Protein AF-A0A024XAC4-F1 (afdb_monomer_lite)

Organism: Plasmodium falciparum (isolate Camp / Malaysia) (NCBI:txid5835)

Structure (mmCIF, N/CA/C/O backbone):
data_AF-A0A024XAC4-F1
#
_entry.id   AF-A0A024XAC4-F1
#
loop_
_atom_site.group_PDB
_atom_site.id
_atom_site.type_symbol
_atom_site.label_atom_id
_atom_site.label_alt_id
_atom_site.label_comp_id
_atom_site.label_asym_id
_atom_site.label_entity_id
_atom_site.label_seq_id
_atom_site.pdbx_PDB_ins_code
_atom_site.Cartn_x
_atom_site.Cartn_y
_atom_site.Cartn_z
_atom_site.occupancy
_atom_site.B_iso_or_equiv
_atom_site.auth_seq_id
_atom_site.auth_comp_id
_atom_site.auth_asym_id
_atom_site.auth_atom_id
_atom_site.pdbx_PDB_model_num
ATOM 1 N N . MET A 1 1 ? 12.414 -2.567 -42.367 1.00 37.50 1 MET A N 1
ATOM 2 C CA . MET A 1 1 ? 12.807 -2.345 -40.958 1.00 37.50 1 MET A CA 1
ATOM 3 C C . MET A 1 1 ? 12.271 -0.979 -40.545 1.00 37.50 1 MET A C 1
ATOM 5 O O . MET A 1 1 ? 12.914 0.030 -40.788 1.00 37.50 1 MET A O 1
ATOM 9 N N . SER A 1 2 ? 11.024 -0.909 -40.082 1.00 32.59 2 SER A N 1
ATOM 10 C CA . SER A 1 2 ? 10.381 0.369 -39.753 1.00 32.59 2 SER A CA 1
ATOM 11 C C . SER A 1 2 ? 10.701 0.752 -38.310 1.00 32.59 2 SER A C 1
ATOM 13 O O . SER A 1 2 ? 10.192 0.133 -37.376 1.00 32.59 2 SER A O 1
ATOM 15 N N . TYR A 1 3 ? 11.558 1.760 -38.144 1.00 43.81 3 TYR A N 1
ATOM 16 C CA . TYR A 1 3 ? 11.768 2.446 -36.873 1.00 43.81 3 TYR A CA 1
ATOM 17 C C . TYR A 1 3 ? 10.478 3.174 -36.478 1.00 43.81 3 TYR A C 1
ATOM 19 O O . TYR A 1 3 ? 9.947 3.962 -37.258 1.00 43.81 3 TYR A O 1
ATOM 27 N N . VAL A 1 4 ? 9.969 2.915 -35.273 1.00 42.69 4 VAL A N 1
ATOM 28 C CA . VAL A 1 4 ? 8.889 3.722 -34.695 1.00 42.69 4 VAL A CA 1
ATOM 29 C C . VAL A 1 4 ? 9.541 4.938 -34.048 1.00 42.69 4 VAL A C 1
ATOM 31 O O . VAL A 1 4 ? 10.156 4.831 -32.987 1.00 42.69 4 VAL A O 1
ATOM 34 N N . ASP A 1 5 ? 9.450 6.079 -34.725 1.00 44.72 5 ASP A N 1
ATOM 35 C CA . ASP A 1 5 ? 9.911 7.365 -34.216 1.00 44.72 5 ASP A CA 1
ATOM 36 C C . ASP A 1 5 ? 9.058 7.785 -33.001 1.00 44.72 5 ASP A C 1
ATOM 38 O O . ASP A 1 5 ? 7.835 7.917 -33.079 1.00 44.72 5 ASP A O 1
ATOM 42 N N . LEU A 1 6 ? 9.705 7.942 -31.844 1.00 52.56 6 LEU A N 1
ATOM 43 C CA . LEU A 1 6 ? 9.075 8.329 -30.577 1.00 52.56 6 LEU A CA 1
ATOM 44 C C . LEU A 1 6 ? 9.111 9.849 -30.336 1.00 52.56 6 LEU A C 1
ATOM 46 O O . LEU A 1 6 ? 8.718 10.298 -29.255 1.00 52.56 6 LEU A O 1
ATOM 50 N N . SER A 1 7 ? 9.523 10.651 -31.325 1.00 43.97 7 SER A N 1
ATOM 51 C CA . SER A 1 7 ? 9.635 12.116 -31.227 1.00 43.97 7 SER A CA 1
ATOM 52 C C . SER A 1 7 ? 8.312 12.858 -30.935 1.00 43.97 7 SER A C 1
ATOM 54 O O . SER A 1 7 ? 8.334 14.039 -30.589 1.00 43.97 7 SER A O 1
ATOM 56 N N . GLY A 1 8 ? 7.157 12.177 -30.981 1.00 40.62 8 GLY A N 1
ATOM 57 C CA . GLY A 1 8 ? 5.827 12.776 -30.792 1.00 40.62 8 GLY A CA 1
ATOM 58 C C . GLY A 1 8 ? 5.038 12.393 -29.528 1.00 40.62 8 GLY A C 1
ATOM 59 O O . GLY A 1 8 ? 3.949 12.937 -29.323 1.00 40.62 8 GLY A O 1
ATOM 60 N N . TYR A 1 9 ? 5.510 11.486 -28.660 1.00 40.97 9 TYR A N 1
ATOM 61 C CA . TYR A 1 9 ? 4.694 11.038 -27.515 1.00 40.97 9 TYR A CA 1
ATOM 62 C C . TYR A 1 9 ? 4.698 12.042 -26.352 1.00 40.97 9 TYR A C 1
ATOM 64 O O . TYR A 1 9 ? 5.447 11.951 -25.378 1.00 40.97 9 TYR A O 1
ATOM 72 N N . LYS A 1 10 ? 3.782 13.009 -26.434 1.00 36.97 10 LYS A N 1
ATOM 73 C CA . LYS A 1 10 ? 3.433 13.936 -25.355 1.00 36.97 10 LYS A CA 1
ATOM 74 C C . LYS A 1 10 ? 2.717 13.159 -24.242 1.00 36.97 10 LYS A C 1
ATOM 76 O O . LYS A 1 10 ? 1.510 12.949 -24.304 1.00 36.97 10 LYS A O 1
ATOM 81 N N . ILE A 1 11 ? 3.460 12.716 -23.225 1.00 45.16 11 ILE A N 1
ATOM 82 C CA . ILE A 1 11 ? 2.906 12.044 -22.037 1.00 45.16 11 ILE A CA 1
ATOM 83 C C . ILE A 1 11 ? 1.874 12.990 -21.390 1.00 45.16 11 ILE A C 1
ATOM 85 O O . ILE A 1 11 ? 2.258 14.073 -20.929 1.00 45.16 11 ILE A O 1
ATOM 89 N N . PRO A 1 12 ? 0.572 12.642 -21.353 1.00 36.84 12 PRO A N 1
ATOM 90 C CA . PRO A 1 12 ? -0.437 13.531 -20.801 1.00 36.84 12 PRO A CA 1
ATOM 91 C C . PRO A 1 12 ? -0.195 13.703 -19.300 1.00 36.84 12 PRO A C 1
ATOM 93 O O . PRO A 1 12 ? -0.243 12.748 -18.525 1.00 36.84 12 PRO A O 1
ATOM 96 N N . LYS A 1 13 ? 0.069 14.946 -18.879 1.00 39.25 13 LYS A N 1
ATOM 97 C CA . LYS A 1 13 ? 0.090 15.333 -17.465 1.00 39.25 13 LYS A CA 1
ATOM 98 C C . LYS A 1 13 ? -1.347 15.319 -16.955 1.00 39.25 13 LYS A C 1
ATOM 100 O O . LYS A 1 13 ? -2.056 16.319 -17.058 1.00 39.25 13 LYS A O 1
ATOM 105 N N . TYR A 1 14 ? -1.793 14.185 -16.429 1.00 39.84 14 TYR A N 1
ATOM 106 C CA . TYR A 1 14 ? -3.073 14.122 -15.743 1.00 39.84 14 TYR A CA 1
ATOM 107 C C . TYR A 1 14 ? -2.957 14.866 -14.403 1.00 39.84 14 TYR A C 1
ATOM 109 O O . TYR A 1 14 ? -2.114 14.579 -13.558 1.00 39.84 14 TYR A O 1
ATOM 117 N N . LYS A 1 15 ? -3.778 15.907 -14.256 1.00 41.50 15 LYS A N 1
ATOM 118 C CA . LYS A 1 15 ? -3.979 16.665 -13.018 1.00 41.50 15 LYS A CA 1
ATOM 119 C C . LYS A 1 15 ? -4.763 15.778 -12.052 1.00 41.50 15 LYS A C 1
ATOM 121 O O . LYS A 1 15 ? -5.963 15.623 -12.256 1.00 41.50 15 LYS A O 1
ATOM 126 N N . THR A 1 16 ? -4.156 15.271 -10.980 1.00 37.75 16 THR A N 1
ATOM 127 C CA . THR A 1 16 ? -4.927 14.697 -9.865 1.00 37.75 16 THR A CA 1
ATOM 128 C C . THR A 1 16 ? -4.252 14.872 -8.500 1.00 37.75 16 THR A C 1
ATOM 130 O O . THR A 1 16 ? -3.035 14.926 -8.365 1.00 37.75 16 THR A O 1
ATOM 133 N N . ASN A 1 17 ? -5.098 15.052 -7.482 1.00 36.31 17 ASN A N 1
ATOM 134 C CA . ASN A 1 17 ? -4.796 15.527 -6.129 1.00 36.31 17 ASN A CA 1
ATOM 135 C C . ASN A 1 17 ? -3.563 14.890 -5.453 1.00 36.31 17 ASN A C 1
ATOM 137 O O . ASN A 1 17 ? -3.417 13.671 -5.413 1.00 36.31 17 ASN A O 1
ATOM 141 N N . SER A 1 18 ? -2.762 15.749 -4.811 1.00 37.91 18 SER A N 1
ATOM 142 C CA . SER A 1 18 ? -1.394 15.602 -4.275 1.00 37.91 18 SER A CA 1
ATOM 143 C C . SER A 1 18 ? -1.075 14.468 -3.276 1.00 37.91 18 SER A C 1
ATOM 145 O O . SER A 1 18 ? -0.038 14.511 -2.612 1.00 37.91 18 SER A O 1
ATOM 147 N N . PHE A 1 19 ? -1.883 13.412 -3.164 1.00 46.72 19 PHE A N 1
ATOM 148 C CA . PHE A 1 19 ? -1.481 12.171 -2.490 1.00 46.72 19 PHE A CA 1
ATOM 149 C C . PHE A 1 19 ? -0.809 11.225 -3.491 1.00 46.72 19 PHE A C 1
ATOM 151 O O . PHE A 1 19 ? -1.408 10.250 -3.932 1.00 46.72 19 PHE A O 1
ATOM 158 N N . LYS A 1 20 ? 0.442 11.571 -3.821 1.00 55.38 20 LYS A N 1
ATOM 159 C CA . LYS A 1 20 ? 1.489 10.786 -4.501 1.00 55.38 20 LYS A CA 1
ATOM 160 C C . LYS A 1 20 ? 0.986 9.515 -5.202 1.00 55.38 20 LYS A C 1
ATOM 162 O O . LYS A 1 20 ? 0.905 8.444 -4.598 1.00 55.38 20 LYS A O 1
ATOM 167 N N . GLU A 1 21 ? 0.678 9.658 -6.483 1.00 65.12 21 GLU A N 1
ATOM 168 C CA . GLU A 1 21 ? 0.406 8.555 -7.399 1.00 65.12 21 GLU A CA 1
ATOM 169 C C . GLU A 1 21 ? 1.583 7.575 -7.395 1.00 65.12 21 GLU A C 1
ATOM 171 O O . GLU A 1 21 ? 2.753 7.966 -7.446 1.00 65.12 21 GLU A O 1
ATOM 176 N N . ILE A 1 22 ? 1.270 6.289 -7.264 1.00 73.00 22 ILE A N 1
ATOM 177 C CA . ILE A 1 22 ? 2.260 5.220 -7.338 1.00 73.00 22 ILE A CA 1
ATOM 178 C C . ILE A 1 22 ? 2.194 4.683 -8.759 1.00 73.00 22 ILE A C 1
ATOM 180 O O . ILE A 1 22 ? 1.201 4.070 -9.139 1.00 73.00 22 ILE A O 1
ATOM 184 N N . GLY A 1 23 ? 3.240 4.958 -9.534 1.00 82.75 23 GLY A N 1
ATOM 185 C CA . GLY A 1 23 ? 3.410 4.444 -10.887 1.00 82.75 23 GLY A CA 1
ATOM 186 C C . GLY A 1 23 ? 4.382 3.271 -10.920 1.00 82.75 23 GLY A C 1
ATOM 187 O O . GLY A 1 23 ? 5.344 3.224 -10.146 1.00 82.75 23 GLY A O 1
ATOM 188 N N . LEU A 1 24 ? 4.132 2.343 -11.838 1.00 86.69 24 LEU A N 1
ATOM 189 C CA . LEU A 1 24 ? 5.111 1.349 -12.259 1.00 86.69 24 LEU A CA 1
ATOM 190 C C . LEU A 1 24 ? 5.909 1.896 -13.446 1.00 86.69 24 LEU A C 1
ATOM 192 O O . LEU A 1 24 ? 5.417 2.729 -14.205 1.00 86.69 24 LEU A O 1
ATOM 196 N N . ARG A 1 25 ? 7.151 1.436 -13.590 1.00 88.88 25 ARG A N 1
ATOM 197 C CA . ARG A 1 25 ? 7.998 1.713 -14.752 1.00 88.88 25 ARG A CA 1
ATOM 198 C C . ARG A 1 25 ? 8.983 0.576 -14.965 1.00 88.88 25 ARG A C 1
ATOM 200 O O . ARG A 1 25 ? 9.289 -0.162 -14.028 1.00 88.88 25 ARG A O 1
ATOM 207 N N . TRP A 1 26 ? 9.541 0.522 -16.162 1.00 89.19 26 TRP A N 1
ATOM 208 C CA . TRP A 1 26 ? 10.692 -0.317 -16.451 1.00 89.19 26 TRP A CA 1
ATOM 209 C C . TRP A 1 26 ? 11.920 0.131 -15.645 1.00 89.19 26 TRP A C 1
ATOM 211 O O . TRP A 1 26 ? 12.104 1.323 -15.350 1.00 89.19 26 TRP A O 1
ATOM 221 N N . ARG A 1 27 ? 12.723 -0.853 -15.233 1.00 90.19 27 ARG A N 1
ATOM 222 C CA . ARG A 1 27 ? 14.013 -0.635 -14.567 1.00 90.19 27 ARG A CA 1
ATOM 223 C C . ARG A 1 27 ? 15.060 -0.274 -15.617 1.00 90.19 27 ARG A C 1
ATOM 225 O O . ARG A 1 27 ? 14.967 -0.743 -16.747 1.00 90.19 27 ARG A O 1
ATOM 232 N N . THR A 1 28 ? 16.026 0.558 -15.244 1.00 95.00 28 THR A N 1
ATOM 233 C CA . THR A 1 28 ? 17.207 0.805 -16.085 1.00 95.00 28 THR A CA 1
ATOM 234 C C . THR A 1 28 ? 18.248 -0.291 -15.873 1.00 95.00 28 THR A C 1
ATOM 236 O O . THR A 1 28 ? 18.216 -0.982 -14.854 1.00 95.00 28 THR A O 1
ATOM 239 N N . GLU A 1 29 ? 19.192 -0.420 -16.802 1.00 95.50 29 GLU A N 1
ATOM 240 C CA . GLU A 1 29 ? 20.324 -1.348 -16.692 1.00 95.50 29 GLU A CA 1
ATOM 241 C C . GLU A 1 29 ? 21.069 -1.182 -15.360 1.00 95.50 29 GLU A C 1
ATOM 243 O O . GLU A 1 29 ? 21.191 -2.134 -14.593 1.00 95.50 29 GLU A O 1
ATOM 248 N N . GLU A 1 30 ? 21.438 0.051 -15.000 1.00 95.50 30 GLU A N 1
ATOM 249 C CA . GLU A 1 30 ? 22.087 0.325 -13.715 1.00 95.50 30 GLU A CA 1
ATOM 250 C C . GLU A 1 30 ? 21.280 -0.157 -12.502 1.00 95.50 30 GLU A C 1
ATOM 252 O O . GLU A 1 30 ? 21.849 -0.579 -11.499 1.00 95.50 30 GLU A O 1
ATOM 257 N N . GLU A 1 31 ? 19.949 -0.046 -12.539 1.00 93.94 31 GLU A N 1
ATOM 258 C CA . GLU A 1 31 ? 19.100 -0.493 -11.434 1.00 93.94 31 GLU A CA 1
ATOM 259 C C . GLU A 1 31 ? 19.073 -2.011 -11.325 1.00 93.94 31 GLU A C 1
ATOM 261 O O . GLU A 1 31 ? 19.002 -2.535 -10.211 1.00 93.94 31 GLU A O 1
ATOM 266 N N . ILE A 1 32 ? 19.129 -2.698 -12.465 1.00 94.50 32 ILE A N 1
ATOM 267 C CA . ILE A 1 32 ? 19.216 -4.154 -12.533 1.00 94.50 32 ILE A CA 1
ATOM 268 C C . ILE A 1 32 ? 20.564 -4.604 -11.967 1.00 94.50 32 ILE A C 1
ATOM 270 O O . ILE A 1 32 ? 20.564 -5.417 -11.046 1.00 94.50 32 ILE A O 1
ATOM 274 N N . ILE A 1 33 ? 21.671 -3.999 -12.412 1.00 94.06 33 ILE A N 1
ATOM 275 C CA . ILE A 1 33 ? 23.028 -4.290 -11.915 1.00 94.06 33 ILE A CA 1
ATOM 276 C C . ILE A 1 33 ? 23.128 -4.025 -10.406 1.00 94.06 33 ILE A C 1
ATOM 278 O O . ILE A 1 33 ? 23.654 -4.839 -9.654 1.00 94.06 33 ILE A O 1
ATOM 282 N N . LYS A 1 34 ? 22.539 -2.925 -9.919 1.00 94.69 34 LYS A N 1
ATOM 283 C CA . LYS A 1 34 ? 22.459 -2.609 -8.478 1.00 94.6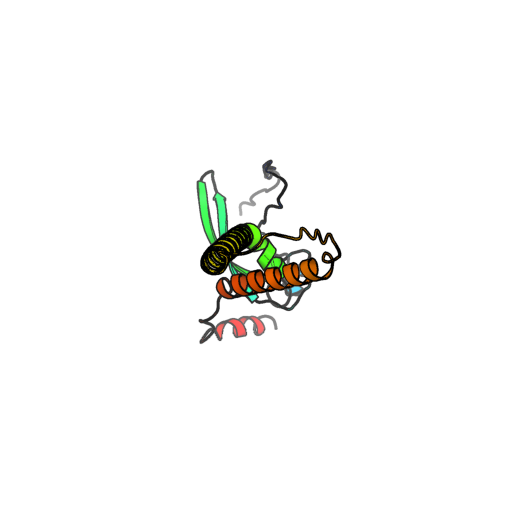9 34 LYS A CA 1
ATOM 284 C C . LYS A 1 34 ? 21.527 -3.553 -7.699 1.00 94.69 34 LYS A C 1
ATOM 286 O O . LYS A 1 34 ? 21.403 -3.417 -6.486 1.00 94.69 34 LYS A O 1
ATOM 291 N N . GLY A 1 35 ? 20.804 -4.456 -8.361 1.00 93.94 35 GLY A N 1
ATOM 292 C CA . GLY A 1 35 ? 19.919 -5.426 -7.718 1.00 93.94 35 GLY A CA 1
ATOM 293 C C . GLY A 1 35 ? 18.582 -4.856 -7.220 1.00 93.94 35 GLY A C 1
ATOM 294 O O . GLY A 1 35 ? 17.964 -5.426 -6.313 1.00 93.94 35 GLY A O 1
ATOM 295 N N . LYS A 1 36 ? 18.089 -3.742 -7.783 1.00 94.81 36 LYS A N 1
ATOM 296 C CA . LYS A 1 36 ? 16.778 -3.159 -7.430 1.00 94.81 36 LYS A CA 1
ATOM 297 C C . LYS A 1 36 ? 15.637 -4.110 -7.776 1.00 94.81 36 LYS A C 1
ATOM 299 O O . LYS A 1 36 ? 15.484 -4.548 -8.914 1.00 94.81 36 LYS A O 1
ATOM 304 N N . GLY A 1 37 ? 14.786 -4.373 -6.793 1.00 90.75 37 GLY A N 1
ATOM 305 C CA . GLY A 1 37 ? 13.681 -5.325 -6.858 1.00 90.75 37 GLY A CA 1
ATOM 306 C C . GLY A 1 37 ? 14.084 -6.783 -6.654 1.00 90.75 37 GLY A C 1
ATOM 307 O O . GLY A 1 37 ? 13.198 -7.629 -6.574 1.00 90.75 37 GLY A O 1
ATOM 308 N N . HIS A 1 38 ? 15.382 -7.070 -6.512 1.00 91.06 38 HIS A N 1
ATOM 309 C CA . HIS A 1 38 ? 15.886 -8.391 -6.154 1.00 91.06 38 HIS A CA 1
ATOM 310 C C . HIS A 1 38 ? 16.499 -8.372 -4.748 1.00 91.06 38 HIS A C 1
ATOM 312 O O . HIS A 1 38 ? 15.856 -8.854 -3.823 1.00 91.06 38 HIS A O 1
ATOM 318 N N . VAL A 1 39 ? 17.667 -7.759 -4.554 1.00 94.25 39 VAL A N 1
ATOM 319 C CA . VAL A 1 39 ? 18.324 -7.623 -3.235 1.00 94.25 39 VAL A CA 1
ATOM 320 C C . VAL A 1 39 ? 18.080 -6.261 -2.583 1.00 94.25 39 VAL A C 1
ATOM 322 O O . VAL A 1 39 ? 18.099 -6.143 -1.362 1.00 94.25 39 VAL A O 1
ATOM 325 N N . ILE A 1 40 ? 17.775 -5.231 -3.379 1.00 96.44 40 ILE A N 1
ATOM 326 C CA . ILE A 1 40 ? 17.448 -3.881 -2.903 1.00 96.44 40 ILE A CA 1
ATOM 327 C C . ILE A 1 40 ? 15.970 -3.580 -3.162 1.00 96.44 40 ILE A C 1
ATOM 329 O O . ILE A 1 40 ? 15.397 -4.016 -4.157 1.00 96.44 40 ILE A O 1
ATOM 333 N N . CYS A 1 41 ? 15.328 -2.808 -2.285 1.00 95.88 41 CYS A N 1
ATOM 334 C CA . CYS A 1 41 ? 13.929 -2.401 -2.422 1.00 95.88 41 CYS A CA 1
ATOM 335 C C . CYS A 1 41 ? 13.602 -1.848 -3.820 1.00 95.88 41 CYS A C 1
ATOM 337 O O . CYS A 1 41 ? 14.309 -0.986 -4.341 1.00 95.88 41 CYS A O 1
ATOM 339 N N . SER A 1 42 ? 12.469 -2.277 -4.392 1.00 93.69 42 SER A N 1
ATOM 340 C CA . SER A 1 42 ? 12.011 -1.859 -5.733 1.00 93.69 42 SER A CA 1
ATOM 341 C C . SER A 1 42 ? 11.749 -0.351 -5.880 1.00 93.69 42 SER A C 1
ATOM 343 O O . SER A 1 42 ? 11.567 0.154 -6.984 1.00 93.69 42 SER A O 1
ATOM 345 N N . SER A 1 43 ? 11.675 0.401 -4.779 1.00 93.25 43 SER A N 1
ATOM 346 C CA . SER A 1 43 ? 11.432 1.844 -4.832 1.00 93.25 43 SER A CA 1
ATOM 347 C C . SER A 1 43 ? 12.681 2.604 -5.290 1.00 93.25 43 SER A C 1
ATOM 349 O O . SER A 1 43 ? 13.751 2.484 -4.691 1.00 93.25 43 SER A O 1
ATOM 351 N N . LYS A 1 44 ? 12.520 3.476 -6.301 1.00 90.19 44 LYS A N 1
ATOM 352 C CA . LYS A 1 44 ? 13.606 4.271 -6.917 1.00 90.19 44 LYS A CA 1
ATOM 353 C C . LYS A 1 44 ? 14.514 4.954 -5.885 1.00 90.19 44 LYS A C 1
ATOM 355 O O . LYS A 1 44 ? 15.728 4.936 -6.022 1.00 90.19 44 LYS A O 1
ATOM 360 N N . LYS A 1 45 ? 13.926 5.530 -4.830 1.00 90.75 45 LYS A N 1
ATOM 361 C CA . LYS A 1 45 ? 14.636 6.303 -3.791 1.00 90.75 45 LYS A CA 1
ATOM 362 C C . LYS A 1 45 ? 14.863 5.523 -2.484 1.00 90.75 45 LYS A C 1
ATOM 364 O O . LYS A 1 45 ? 14.975 6.139 -1.431 1.00 90.75 45 LYS A O 1
ATOM 369 N N . CYS A 1 46 ? 14.832 4.189 -2.506 1.00 93.44 46 CYS A N 1
ATOM 370 C CA . CYS A 1 46 ? 14.992 3.362 -1.305 1.00 93.44 46 CYS A CA 1
ATOM 371 C C . CYS A 1 46 ? 16.085 2.312 -1.490 1.00 93.44 46 CYS A C 1
ATOM 373 O O . CYS A 1 46 ? 16.007 1.523 -2.424 1.00 93.44 46 CYS A O 1
ATOM 375 N N . ASN A 1 47 ? 17.050 2.266 -0.573 1.00 95.62 47 ASN A N 1
ATOM 376 C CA . ASN A 1 47 ? 18.165 1.315 -0.608 1.00 95.62 47 ASN A CA 1
ATOM 377 C C . ASN A 1 47 ? 18.088 0.258 0.506 1.00 95.62 47 ASN A C 1
ATOM 379 O O . ASN A 1 47 ? 19.082 -0.376 0.816 1.00 95.62 47 ASN A O 1
ATOM 383 N N . ASN A 1 48 ? 16.917 0.082 1.125 1.00 96.50 48 ASN A N 1
ATOM 384 C CA . ASN A 1 48 ? 16.732 -0.937 2.157 1.00 96.50 48 ASN A CA 1
ATOM 385 C C . ASN A 1 48 ? 16.790 -2.348 1.532 1.00 96.50 48 ASN A C 1
ATOM 387 O O . ASN A 1 48 ? 16.296 -2.536 0.415 1.00 96.50 48 ASN A O 1
ATOM 391 N N . THR A 1 49 ? 17.363 -3.299 2.261 1.00 96.06 49 THR A N 1
ATOM 392 C CA . THR A 1 49 ? 17.565 -4.712 1.910 1.00 96.06 49 THR A CA 1
ATOM 393 C C . THR A 1 49 ? 16.612 -5.660 2.652 1.00 96.06 49 THR A C 1
ATOM 395 O O . THR A 1 49 ? 16.487 -6.820 2.271 1.00 96.06 49 THR A O 1
ATOM 398 N N . ASP A 1 50 ? 15.871 -5.178 3.655 1.00 95.44 50 ASP A N 1
ATOM 399 C CA . ASP A 1 50 ? 14.850 -5.961 4.363 1.00 95.44 50 ASP A CA 1
ATOM 400 C C . ASP A 1 50 ? 13.567 -6.034 3.530 1.00 95.44 50 ASP A C 1
ATOM 402 O O . ASP A 1 50 ? 12.680 -5.175 3.640 1.00 95.44 50 ASP A O 1
ATOM 406 N N . LEU A 1 51 ? 13.475 -7.030 2.648 1.00 93.56 51 LEU A N 1
ATOM 407 C CA . LEU A 1 51 ? 12.418 -7.114 1.640 1.00 93.56 51 LEU A CA 1
ATOM 408 C C . LEU A 1 51 ? 11.474 -8.294 1.852 1.00 93.56 51 LEU A C 1
ATOM 410 O O . LEU A 1 51 ? 11.898 -9.405 2.135 1.00 93.56 51 LEU A O 1
ATOM 414 N N . ASN A 1 52 ? 10.194 -8.060 1.565 1.00 94.62 52 ASN A N 1
ATOM 415 C CA . ASN A 1 52 ? 9.201 -9.111 1.350 1.00 94.62 52 ASN A CA 1
ATOM 416 C C . ASN A 1 52 ? 8.546 -8.928 -0.022 1.00 94.62 52 ASN A C 1
ATOM 418 O O . ASN A 1 52 ? 8.542 -7.824 -0.582 1.00 94.62 52 ASN A O 1
ATOM 422 N N . THR A 1 53 ? 7.947 -9.999 -0.534 1.00 94.25 53 THR A N 1
ATOM 423 C CA . THR A 1 53 ? 7.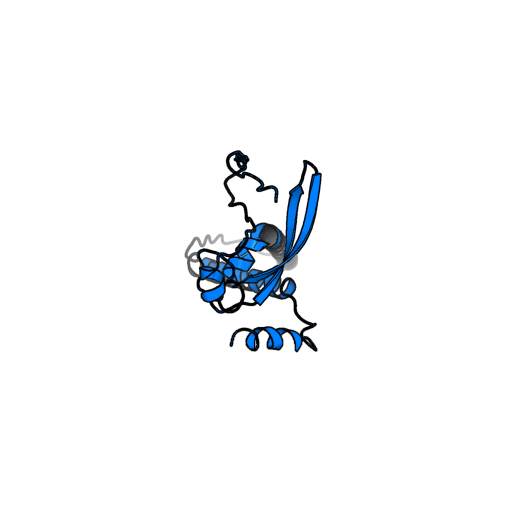164 -9.968 -1.771 1.00 94.25 53 THR A CA 1
ATOM 424 C C . THR A 1 53 ? 5.701 -9.684 -1.456 1.00 94.25 53 THR A C 1
ATOM 426 O O . THR A 1 53 ? 5.041 -10.424 -0.723 1.00 94.25 53 THR A O 1
ATOM 429 N N . TYR A 1 54 ? 5.180 -8.608 -2.035 1.00 92.00 54 TYR A N 1
ATOM 430 C CA . TYR A 1 54 ? 3.791 -8.190 -1.890 1.00 92.00 54 TYR A CA 1
ATOM 431 C C . TYR A 1 54 ? 3.082 -8.252 -3.230 1.00 92.00 54 TYR A C 1
ATOM 433 O O . TYR A 1 54 ? 3.651 -7.882 -4.254 1.00 92.00 54 TYR A O 1
ATOM 441 N N . GLU A 1 55 ? 1.818 -8.649 -3.202 1.00 90.44 55 GLU A N 1
ATOM 442 C CA . GLU A 1 55 ? 0.924 -8.527 -4.344 1.00 90.44 55 GLU A CA 1
ATOM 443 C C . GLU A 1 55 ? 0.079 -7.262 -4.198 1.00 90.44 55 GLU A C 1
ATOM 445 O O . GLU A 1 55 ? -0.471 -6.984 -3.125 1.00 90.44 55 GLU A O 1
ATOM 450 N N . PHE A 1 56 ? -0.031 -6.478 -5.267 1.00 86.81 56 PHE A N 1
ATOM 451 C CA . PHE A 1 56 ? -0.933 -5.337 -5.295 1.00 86.81 56 PHE A CA 1
ATOM 452 C C . PHE A 1 56 ? -1.676 -5.240 -6.625 1.00 86.81 56 PHE A C 1
ATOM 454 O O . PHE A 1 56 ? -1.147 -5.560 -7.684 1.00 86.81 56 PHE A O 1
ATOM 461 N N . LEU A 1 57 ? -2.916 -4.762 -6.542 1.00 87.38 57 LEU A N 1
ATOM 462 C CA . LEU A 1 57 ? -3.763 -4.511 -7.699 1.00 87.38 57 LEU A CA 1
ATOM 463 C C . LEU A 1 57 ? -3.328 -3.200 -8.359 1.00 87.38 57 LEU A C 1
ATOM 465 O O . LEU A 1 57 ? -3.474 -2.126 -7.762 1.00 87.38 57 LEU A O 1
ATOM 469 N N . PHE A 1 58 ? -2.799 -3.301 -9.569 1.00 88.56 58 PHE A N 1
ATOM 470 C CA . PHE A 1 58 ? -2.433 -2.189 -10.424 1.00 88.56 58 PHE A CA 1
ATOM 471 C C . PHE A 1 58 ? -3.565 -1.912 -11.412 1.00 88.56 58 PHE A C 1
ATOM 473 O O . PHE A 1 58 ? -3.899 -2.749 -12.245 1.00 88.56 58 PHE A O 1
ATOM 480 N N . GLN A 1 59 ? -4.164 -0.730 -11.298 1.00 89.62 59 GLN A N 1
ATOM 481 C CA . GLN A 1 59 ? -5.213 -0.256 -12.196 1.00 89.62 59 GLN A CA 1
ATOM 482 C C . GLN A 1 59 ? -4.598 0.768 -13.148 1.00 89.62 59 GLN A C 1
ATOM 484 O O . GLN A 1 59 ? -3.930 1.700 -12.692 1.00 89.62 59 GLN A O 1
ATOM 489 N N . TYR A 1 60 ? -4.821 0.607 -14.447 1.00 87.31 60 TYR A N 1
ATOM 490 C CA . TYR A 1 60 ? -4.282 1.487 -15.480 1.00 87.31 60 TYR A CA 1
ATOM 491 C C . TYR A 1 60 ? -5.307 1.718 -16.591 1.00 87.31 60 TYR A C 1
ATOM 493 O O . TYR A 1 60 ? -6.333 1.045 -16.657 1.00 87.31 60 TYR A O 1
ATOM 501 N N . ILE A 1 61 ? -5.064 2.720 -17.432 1.00 91.12 61 ILE A N 1
ATOM 502 C CA . ILE A 1 61 ? -5.916 3.033 -18.581 1.00 91.12 61 ILE A CA 1
ATOM 503 C C . ILE A 1 61 ? -5.108 2.763 -19.841 1.00 91.12 61 ILE A C 1
ATOM 505 O O . ILE A 1 61 ? -4.005 3.284 -19.990 1.00 91.12 61 ILE A O 1
ATOM 509 N N . GLU A 1 62 ? -5.670 1.973 -20.744 1.00 91.44 62 GLU A N 1
ATOM 510 C CA . GLU A 1 62 ? -5.079 1.649 -22.036 1.00 91.44 62 GLU A CA 1
ATOM 511 C C . GLU A 1 62 ? -6.129 1.899 -23.114 1.00 91.44 62 GLU A C 1
ATOM 513 O O . GLU A 1 62 ? -7.231 1.362 -23.033 1.00 91.44 62 GLU A O 1
ATOM 518 N N . GLN A 1 63 ? -5.817 2.771 -24.079 1.00 94.12 63 GLN A N 1
ATOM 519 C CA . GLN A 1 63 ? -6.748 3.172 -25.147 1.00 94.12 63 GLN A CA 1
ATOM 520 C C . GLN A 1 63 ? -8.117 3.657 -24.615 1.00 94.12 63 GLN A C 1
ATOM 522 O O . GLN A 1 63 ? -9.166 3.354 -25.169 1.00 94.12 63 GLN A O 1
ATOM 527 N N . GLY A 1 64 ? -8.124 4.385 -23.492 1.00 93.31 64 GLY A N 1
ATOM 528 C CA . GLY A 1 64 ? -9.352 4.883 -22.854 1.00 93.31 64 GLY A CA 1
ATOM 529 C C . GLY A 1 64 ? -10.112 3.851 -22.009 1.00 93.31 64 GLY A C 1
ATOM 530 O O . GLY A 1 64 ? -11.041 4.220 -21.292 1.00 93.31 64 GLY A O 1
ATOM 531 N N . ILE A 1 65 ? -9.688 2.585 -22.007 1.00 93.56 65 ILE A N 1
ATOM 532 C CA . ILE A 1 65 ? -10.318 1.503 -21.246 1.00 93.56 65 ILE A CA 1
ATOM 533 C C . ILE A 1 65 ? -9.569 1.299 -19.928 1.00 93.56 65 ILE A C 1
ATOM 535 O O . ILE A 1 65 ? -8.344 1.177 -19.901 1.00 93.56 65 ILE A O 1
ATOM 539 N N . LYS A 1 66 ? -10.307 1.236 -18.815 1.00 94.31 66 LYS A N 1
ATOM 540 C CA . LYS A 1 66 ? -9.744 0.881 -17.505 1.00 94.31 66 LYS A CA 1
ATOM 541 C C . LYS A 1 66 ? -9.458 -0.617 -17.455 1.00 94.31 66 LYS A C 1
ATOM 543 O O . LYS A 1 66 ? -10.362 -1.423 -17.655 1.00 94.31 66 LYS A O 1
ATOM 548 N N . LYS A 1 67 ? -8.218 -0.971 -17.140 1.00 92.31 67 LYS A N 1
ATOM 549 C CA . LYS A 1 67 ? -7.739 -2.340 -16.951 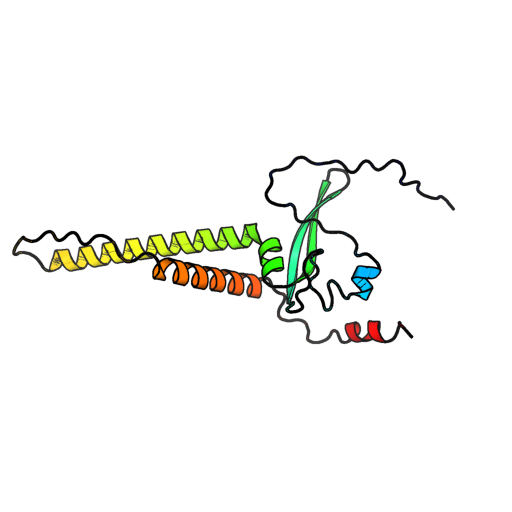1.00 92.31 67 LYS A CA 1
ATOM 550 C C . LYS A 1 67 ? -7.149 -2.495 -15.555 1.00 92.31 67 LYS A C 1
ATOM 552 O O . LYS A 1 67 ? -6.690 -1.526 -14.945 1.00 92.31 67 LYS A O 1
ATOM 557 N N . GLU A 1 68 ? -7.158 -3.720 -15.046 1.00 92.62 68 GLU A N 1
ATOM 558 C CA . GLU A 1 68 ? -6.593 -4.054 -13.741 1.00 92.62 68 GLU A CA 1
ATOM 559 C C . GLU A 1 68 ? -5.757 -5.329 -13.840 1.00 92.62 68 GLU A C 1
ATOM 561 O O . GLU A 1 68 ? -6.112 -6.258 -14.560 1.00 92.62 68 GLU A O 1
ATOM 566 N N . THR A 1 69 ? -4.645 -5.379 -13.114 1.00 91.88 69 THR A N 1
ATOM 567 C CA . THR A 1 69 ? -3.778 -6.557 -13.036 1.00 91.88 69 THR A CA 1
ATOM 568 C C . THR A 1 69 ? -3.143 -6.660 -11.655 1.00 91.88 69 THR A C 1
ATOM 570 O O . THR A 1 69 ? -2.876 -5.644 -11.011 1.00 91.88 69 THR A O 1
ATOM 573 N N . ASN A 1 70 ? -2.909 -7.876 -11.169 1.00 90.00 70 ASN A N 1
ATOM 574 C CA . ASN A 1 70 ? -2.163 -8.082 -9.932 1.00 90.00 70 ASN A CA 1
ATOM 575 C C . ASN A 1 70 ? -0.668 -8.169 -10.234 1.00 90.00 70 ASN A C 1
ATOM 577 O O . ASN A 1 70 ? -0.229 -8.964 -11.061 1.00 90.00 70 ASN A O 1
ATOM 581 N N . VAL A 1 71 ? 0.123 -7.365 -9.527 1.00 90.56 71 VAL A N 1
ATOM 582 C CA . VAL A 1 71 ? 1.574 -7.284 -9.709 1.00 90.56 71 VAL A CA 1
ATOM 583 C C . VAL A 1 71 ? 2.273 -7.685 -8.419 1.00 90.56 71 VAL A C 1
ATOM 585 O O . VAL A 1 71 ? 1.898 -7.241 -7.329 1.00 90.56 71 VAL A O 1
ATOM 588 N N . LYS A 1 72 ? 3.324 -8.497 -8.546 1.00 92.50 72 LYS A N 1
ATOM 589 C CA . LYS A 1 72 ? 4.217 -8.863 -7.443 1.00 92.50 72 LYS A CA 1
ATOM 590 C C . LYS A 1 72 ? 5.375 -7.868 -7.359 1.00 92.50 72 LYS A C 1
ATOM 592 O O . LYS A 1 72 ? 6.015 -7.573 -8.363 1.00 92.50 72 LYS A O 1
ATOM 597 N N . VAL A 1 73 ? 5.654 -7.350 -6.164 1.00 92.06 73 VAL A N 1
ATOM 598 C CA . VAL A 1 73 ? 6.721 -6.369 -5.915 1.00 92.06 73 VAL A CA 1
ATOM 599 C C . VAL A 1 73 ? 7.510 -6.751 -4.671 1.00 92.06 73 VAL A C 1
ATOM 601 O O . VAL A 1 73 ? 6.932 -6.947 -3.600 1.00 92.06 73 VAL A O 1
ATOM 604 N N . ARG A 1 74 ? 8.842 -6.778 -4.788 1.00 94.56 74 ARG A N 1
ATOM 605 C CA . ARG A 1 74 ? 9.756 -6.977 -3.656 1.00 94.56 74 ARG A CA 1
ATOM 606 C C . ARG A 1 74 ? 10.105 -5.629 -3.019 1.00 94.56 74 ARG A C 1
ATOM 608 O O . ARG A 1 74 ? 10.738 -4.775 -3.648 1.00 94.56 74 ARG A O 1
ATOM 615 N N . ALA A 1 75 ? 9.653 -5.379 -1.795 1.00 95.00 75 ALA A N 1
ATOM 616 C CA . ALA A 1 75 ? 9.796 -4.073 -1.146 1.00 95.00 75 ALA A CA 1
ATOM 617 C C . ALA A 1 75 ? 9.995 -4.189 0.367 1.00 95.00 75 ALA A C 1
ATOM 619 O O . ALA A 1 75 ? 9.595 -5.170 0.988 1.00 95.00 75 ALA A O 1
ATOM 620 N N . CYS A 1 76 ? 10.569 -3.151 0.977 1.00 95.38 76 CYS A N 1
ATOM 621 C CA . CYS A 1 76 ? 10.634 -3.047 2.431 1.00 95.38 76 CYS A CA 1
ATOM 622 C C . CYS A 1 76 ? 9.279 -2.666 3.041 1.00 95.38 76 CYS A C 1
ATOM 624 O O . CYS A 1 76 ? 8.384 -2.173 2.345 1.00 95.38 76 CYS A O 1
ATOM 626 N N . MET A 1 77 ? 9.136 -2.846 4.358 1.00 94.44 77 MET A N 1
ATOM 627 C CA . MET A 1 77 ? 7.885 -2.583 5.086 1.00 94.44 77 MET A CA 1
ATOM 628 C C . MET A 1 77 ? 7.345 -1.161 4.851 1.00 94.44 77 MET A C 1
ATOM 630 O O . MET A 1 77 ? 6.151 -0.985 4.604 1.00 94.44 77 MET A O 1
ATOM 634 N N . ASP A 1 78 ? 8.213 -0.149 4.851 1.00 93.31 78 ASP A N 1
ATOM 635 C CA . ASP A 1 78 ? 7.805 1.248 4.660 1.00 93.31 78 ASP A CA 1
ATOM 636 C C . ASP A 1 78 ? 7.308 1.530 3.240 1.00 93.31 78 ASP A C 1
ATOM 638 O O . ASP A 1 78 ? 6.336 2.265 3.036 1.00 93.31 78 ASP A O 1
ATOM 642 N N . CYS A 1 79 ? 7.966 0.949 2.234 1.00 93.31 79 CYS A N 1
ATOM 643 C CA . CYS A 1 79 ? 7.544 1.094 0.842 1.00 93.31 79 CYS A CA 1
ATOM 644 C C . CYS A 1 79 ? 6.265 0.296 0.568 1.00 93.31 79 CYS A C 1
ATOM 646 O O . CYS A 1 79 ? 5.367 0.804 -0.104 1.00 93.31 79 CYS A O 1
ATOM 648 N N . ALA A 1 80 ? 6.122 -0.888 1.164 1.00 93.06 80 ALA A N 1
ATOM 649 C CA . ALA A 1 80 ? 4.899 -1.679 1.098 1.00 93.06 80 ALA A CA 1
ATOM 650 C C . ALA A 1 80 ? 3.717 -0.983 1.794 1.00 93.06 80 ALA A C 1
ATOM 652 O O . ALA A 1 80 ? 2.587 -1.038 1.300 1.00 93.06 80 ALA A O 1
ATOM 653 N N . TYR A 1 81 ? 3.962 -0.269 2.900 1.00 91.94 81 TYR A N 1
ATOM 654 C CA . TYR A 1 81 ? 2.953 0.573 3.544 1.00 91.94 81 TYR A CA 1
ATOM 655 C C . TYR A 1 81 ? 2.484 1.699 2.622 1.00 91.94 81 TYR A C 1
ATOM 657 O O . TYR A 1 81 ? 1.280 1.927 2.513 1.00 91.94 81 TYR A O 1
ATOM 665 N N . LYS A 1 82 ? 3.409 2.375 1.925 1.00 90.56 82 LYS A N 1
ATOM 666 C CA . LYS A 1 82 ? 3.064 3.404 0.928 1.00 90.56 82 LYS A CA 1
ATOM 667 C C . LYS A 1 82 ? 2.226 2.804 -0.204 1.00 90.56 82 LYS A C 1
ATOM 669 O O . LYS A 1 82 ? 1.171 3.351 -0.515 1.00 90.56 82 LYS A O 1
ATOM 674 N N . LEU A 1 83 ? 2.634 1.645 -0.725 1.00 89.44 83 LEU A N 1
ATOM 675 C CA . LEU A 1 83 ? 1.910 0.894 -1.757 1.00 89.44 83 LEU A CA 1
ATOM 676 C C . LEU A 1 83 ? 0.466 0.568 -1.341 1.00 89.44 83 LEU A C 1
ATOM 678 O O . LEU A 1 83 ? -0.473 0.740 -2.112 1.00 89.44 83 LEU A O 1
ATOM 682 N N . HIS A 1 84 ? 0.269 0.183 -0.080 1.00 88.88 84 HIS A N 1
ATOM 683 C CA . HIS A 1 84 ? -1.029 -0.226 0.461 1.00 88.88 84 HIS A CA 1
ATOM 684 C C . HIS A 1 84 ? -1.712 0.836 1.332 1.00 88.88 84 HIS A C 1
ATOM 686 O O . HIS A 1 84 ? -2.661 0.523 2.062 1.00 88.88 84 HIS A O 1
ATOM 692 N N . TYR A 1 85 ? -1.282 2.097 1.241 1.00 88.12 85 TYR A N 1
ATOM 693 C CA . TYR A 1 85 ? -1.646 3.164 2.177 1.00 88.12 85 TYR A CA 1
ATOM 694 C C . TYR A 1 85 ? -3.160 3.300 2.361 1.00 88.12 85 TYR A C 1
ATOM 696 O O . TYR A 1 85 ? -3.667 3.307 3.484 1.00 88.12 85 TYR A O 1
ATOM 704 N N . ARG A 1 86 ? -3.915 3.328 1.254 1.00 87.00 86 ARG A N 1
ATOM 705 C CA . ARG A 1 86 ? -5.383 3.450 1.278 1.00 87.00 86 ARG A CA 1
ATOM 706 C C . ARG A 1 86 ? -6.045 2.276 2.009 1.00 87.00 86 ARG A C 1
ATOM 708 O O . ARG A 1 86 ? -6.870 2.491 2.902 1.00 87.00 86 ARG A O 1
ATOM 715 N N . LYS A 1 87 ? -5.665 1.038 1.667 1.00 87.44 87 LYS A N 1
ATOM 716 C CA . LYS A 1 87 ? -6.219 -0.189 2.272 1.00 87.44 87 LYS A CA 1
ATOM 717 C C . LYS A 1 87 ? -5.875 -0.266 3.765 1.00 87.44 87 LYS A C 1
ATOM 719 O O . LYS A 1 87 ? -6.748 -0.579 4.580 1.00 87.44 87 LYS A O 1
ATOM 724 N N . ILE A 1 88 ? -4.639 0.066 4.136 1.00 89.88 88 ILE A N 1
ATOM 725 C CA . ILE A 1 88 ? -4.171 0.014 5.527 1.00 89.88 88 ILE A CA 1
ATOM 726 C C . ILE A 1 88 ? -4.824 1.115 6.367 1.00 89.88 88 ILE A C 1
ATOM 728 O O . ILE A 1 88 ? -5.336 0.831 7.448 1.00 89.88 88 ILE A O 1
ATOM 732 N N . ASN A 1 89 ? -4.933 2.343 5.864 1.00 88.56 89 ASN A N 1
ATOM 733 C CA . ASN A 1 89 ? -5.597 3.419 6.604 1.00 88.56 89 ASN A CA 1
ATOM 734 C C . ASN A 1 89 ? -7.087 3.178 6.803 1.00 88.56 89 ASN A C 1
ATOM 736 O O . ASN A 1 89 ? -7.618 3.465 7.878 1.00 88.56 89 ASN A O 1
ATOM 740 N N . LYS A 1 90 ? -7.773 2.609 5.805 1.00 89.31 90 LYS A N 1
ATOM 741 C CA . LYS A 1 90 ? -9.168 2.175 5.963 1.00 89.31 90 LYS A CA 1
ATOM 742 C C . LYS A 1 90 ? -9.291 1.145 7.092 1.00 89.31 90 LYS A C 1
ATOM 744 O O . LYS A 1 90 ? -10.193 1.249 7.925 1.00 89.31 90 LYS A O 1
ATOM 749 N N . TYR A 1 91 ? -8.354 0.197 7.163 1.00 89.12 91 TYR A N 1
ATOM 750 C CA . TYR A 1 91 ? -8.279 -0.792 8.238 1.00 89.12 91 TYR A CA 1
ATOM 751 C C . TYR A 1 91 ? -8.020 -0.154 9.617 1.00 89.12 91 TYR A C 1
ATOM 753 O O . TYR A 1 91 ? -8.754 -0.443 10.566 1.00 89.12 91 TYR A O 1
ATOM 761 N N . LEU A 1 92 ? -7.053 0.763 9.727 1.00 89.69 92 LEU A N 1
ATOM 762 C CA . LEU A 1 92 ? -6.734 1.466 10.977 1.00 89.69 92 LEU A CA 1
ATOM 763 C C . LEU A 1 92 ? -7.918 2.300 11.488 1.00 89.69 92 LEU A C 1
ATOM 765 O O . LEU A 1 92 ? -8.288 2.188 12.657 1.00 89.69 92 LEU A O 1
ATOM 769 N N . LYS A 1 93 ? -8.583 3.059 10.605 1.00 90.38 93 LYS A N 1
ATOM 770 C CA . LYS A 1 93 ? -9.788 3.836 10.950 1.00 90.38 93 LYS A CA 1
ATOM 771 C C . LYS A 1 93 ? -10.910 2.940 11.483 1.00 90.38 93 LYS A C 1
ATOM 773 O O . LYS A 1 93 ? -11.586 3.302 12.446 1.00 90.38 93 LYS A O 1
ATOM 778 N N . LYS A 1 94 ? -11.111 1.756 10.889 1.00 90.38 94 LYS A N 1
ATOM 779 C CA . LYS A 1 94 ? -12.103 0.780 11.373 1.00 90.38 94 LYS A CA 1
ATOM 780 C C . LYS A 1 94 ? -11.751 0.283 12.780 1.00 90.38 94 LYS A C 1
ATOM 782 O O . LYS A 1 94 ? -12.616 0.287 13.656 1.00 90.38 94 LYS A O 1
ATOM 787 N N . LYS A 1 95 ? -10.483 -0.065 13.021 1.00 88.44 95 LYS A N 1
ATOM 788 C CA . LYS A 1 95 ? -9.996 -0.512 14.338 1.00 88.44 95 LYS A CA 1
ATOM 789 C C . LYS A 1 95 ? -10.157 0.554 15.418 1.00 88.44 95 LYS A C 1
ATOM 791 O O . LYS A 1 95 ? -10.573 0.242 16.533 1.00 88.44 95 LYS A O 1
ATOM 796 N N . GLU A 1 96 ? -9.888 1.811 15.092 1.00 90.31 96 GLU A N 1
ATOM 797 C CA . GLU A 1 96 ? -10.069 2.918 16.030 1.00 90.3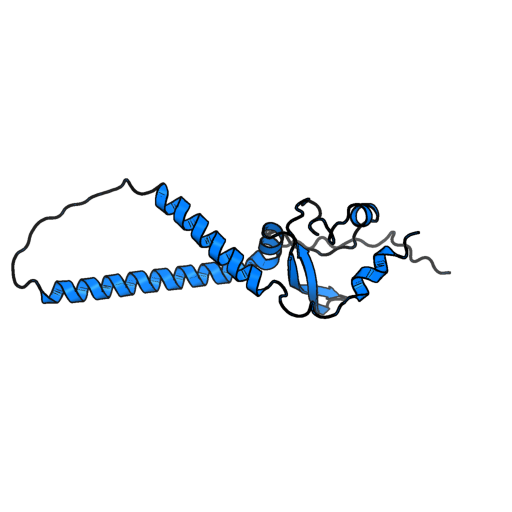1 96 GLU A CA 1
ATOM 798 C C . GLU A 1 96 ? -11.546 3.107 16.415 1.00 90.31 96 GLU A C 1
ATOM 800 O O . GLU A 1 96 ? -11.875 3.230 17.599 1.00 90.31 96 GLU A O 1
ATOM 805 N N . LYS A 1 97 ? -12.460 3.041 15.436 1.00 91.56 97 LYS A N 1
ATOM 806 C CA . LYS A 1 97 ? -13.911 3.089 15.688 1.00 91.56 97 LYS A CA 1
ATOM 807 C C . LYS A 1 97 ? -14.377 1.927 16.575 1.00 91.56 97 LYS A C 1
ATOM 809 O O . LYS A 1 97 ? -15.159 2.145 17.501 1.00 91.56 97 LYS A O 1
ATOM 814 N N . GLU A 1 98 ? -13.889 0.709 16.333 1.00 91.75 98 GLU A N 1
ATOM 815 C CA . GLU A 1 98 ? -14.187 -0.471 17.163 1.00 91.75 98 GLU A CA 1
ATOM 816 C C . GLU A 1 98 ? -13.748 -0.268 18.622 1.00 91.75 98 GLU A C 1
ATOM 818 O O . GLU A 1 98 ? -14.521 -0.540 19.544 1.00 91.75 98 GLU A O 1
ATOM 823 N N . LYS A 1 99 ? -12.546 0.275 18.848 1.00 89.88 99 LYS A N 1
ATOM 824 C CA . LYS A 1 99 ? -12.043 0.584 20.197 1.00 89.88 99 LYS A CA 1
ATOM 825 C C . LYS A 1 99 ? -12.886 1.635 20.910 1.00 89.88 99 LYS A C 1
ATOM 827 O O . LYS A 1 99 ? -13.248 1.431 22.068 1.00 89.88 99 LYS A O 1
ATOM 832 N N . LYS A 1 100 ? -13.244 2.729 20.227 1.00 91.06 100 LYS A N 1
ATOM 833 C CA . LYS A 1 100 ? -14.116 3.776 20.795 1.00 91.06 100 LYS A CA 1
ATOM 834 C C . LYS A 1 100 ? -15.459 3.187 21.238 1.00 91.06 100 LYS A C 1
ATOM 836 O O . LYS A 1 100 ? -15.892 3.425 22.364 1.00 91.06 100 LYS A O 1
ATOM 841 N N . LYS A 1 101 ? -16.067 2.326 20.412 1.00 93.81 101 LYS A N 1
ATOM 842 C CA . LYS A 1 101 ? -17.305 1.608 20.764 1.00 93.81 101 LYS A CA 1
ATOM 843 C C . LYS A 1 101 ? -17.136 0.712 22.000 1.00 93.81 101 LYS A C 1
ATOM 845 O O . LYS A 1 101 ? -18.022 0.706 22.854 1.00 93.81 101 LYS A O 1
ATOM 850 N N . LYS A 1 102 ? -16.018 -0.015 22.128 1.00 92.75 102 LYS A N 1
ATOM 851 C CA . LYS A 1 102 ? -15.723 -0.847 23.314 1.00 92.75 102 LYS A CA 1
ATOM 852 C C . LYS A 1 102 ? -15.594 -0.006 24.588 1.00 92.75 102 LYS A C 1
ATOM 854 O O . LYS A 1 102 ? -16.307 -0.282 25.550 1.00 92.75 102 LYS A O 1
ATOM 859 N N . LYS A 1 103 ? -14.814 1.082 24.550 1.00 91.81 103 LYS A N 1
ATOM 860 C CA . LYS A 1 103 ? -14.659 2.014 25.685 1.00 91.81 103 LYS A CA 1
ATOM 861 C C . LYS A 1 103 ? -16.006 2.598 26.140 1.00 91.81 103 LYS A C 1
ATOM 863 O O . LYS A 1 103 ? -16.279 2.671 27.336 1.00 91.81 103 LYS A O 1
ATOM 868 N N . ILE A 1 104 ? -16.887 2.968 25.204 1.00 92.50 104 ILE A N 1
ATOM 869 C CA . ILE A 1 104 ? -18.240 3.462 25.529 1.00 92.50 104 ILE A CA 1
ATOM 870 C C . ILE A 1 104 ? -19.083 2.369 26.205 1.00 92.50 104 ILE A C 1
ATOM 872 O O . ILE A 1 104 ? -19.739 2.636 27.214 1.00 92.50 104 ILE A O 1
ATOM 876 N N . LYS A 1 105 ? -19.064 1.134 25.683 1.00 92.81 105 LYS A N 1
ATOM 877 C CA . LYS A 1 105 ? -19.790 -0.001 26.282 1.00 92.81 105 LYS A CA 1
ATOM 878 C C . LYS A 1 105 ? -19.302 -0.299 27.704 1.00 92.81 105 LYS A C 1
ATOM 880 O O . LYS A 1 105 ? -20.126 -0.520 28.588 1.00 92.81 105 LYS A O 1
ATOM 885 N N . GLU A 1 106 ? -17.995 -0.257 27.944 1.00 91.56 106 GLU A N 1
ATOM 886 C CA . GLU A 1 106 ? -17.403 -0.444 29.276 1.00 91.56 106 GLU A CA 1
ATOM 887 C C . GLU A 1 106 ? -17.808 0.664 30.252 1.00 91.56 106 GLU A C 1
ATOM 889 O O . GLU A 1 106 ? -18.246 0.364 31.365 1.00 91.56 106 GLU A O 1
ATOM 894 N N . LYS A 1 107 ? -17.767 1.935 29.823 1.00 90.81 107 LYS A N 1
ATOM 895 C CA . LYS A 1 107 ? -18.259 3.066 30.630 1.00 90.81 107 LYS A CA 1
ATOM 896 C C . LYS A 1 107 ? -19.738 2.895 31.003 1.00 90.81 107 LYS A C 1
ATOM 898 O O . LYS A 1 107 ? -20.092 3.073 32.168 1.00 90.81 107 LYS A O 1
ATOM 903 N N . LYS A 1 108 ? -20.595 2.480 30.057 1.00 90.00 108 LYS A N 1
ATOM 904 C CA . LYS A 1 108 ? -22.021 2.193 30.326 1.00 90.00 108 LYS A CA 1
ATOM 905 C C . LYS A 1 108 ? -22.205 1.047 31.332 1.00 90.00 108 LYS A C 1
ATOM 907 O O . LYS A 1 108 ? -23.023 1.168 32.241 1.00 90.00 108 LYS A O 1
ATOM 912 N N . LYS A 1 109 ? -21.428 -0.040 31.220 1.00 89.62 109 LYS A N 1
ATOM 913 C CA . LYS A 1 109 ? -21.456 -1.159 32.184 1.00 89.62 109 LYS A CA 1
ATOM 914 C C . LYS A 1 109 ? -21.025 -0.723 33.592 1.00 89.62 109 LYS A C 1
ATOM 916 O O . LYS A 1 109 ? -21.671 -1.111 34.561 1.00 89.62 109 LYS A O 1
ATOM 921 N N . ARG A 1 110 ? -19.981 0.108 33.713 1.00 87.44 110 ARG A N 1
ATOM 922 C CA . ARG A 1 110 ? -19.520 0.653 35.006 1.00 87.44 110 ARG A CA 1
ATOM 923 C C . ARG A 1 110 ? -20.578 1.543 35.670 1.00 87.44 110 ARG A C 1
ATOM 925 O O . ARG A 1 110 ? -20.831 1.369 36.857 1.00 87.44 110 ARG A O 1
ATOM 932 N N . LYS A 1 111 ? -21.250 2.421 34.908 1.00 84.62 111 LYS A N 1
ATOM 933 C CA . LYS A 1 111 ? -22.357 3.252 35.426 1.00 84.62 111 LYS A CA 1
ATOM 934 C C . LYS A 1 111 ? -23.525 2.406 35.958 1.00 84.62 111 LYS A C 1
ATOM 936 O O . LYS A 1 111 ? -23.993 2.661 37.060 1.00 84.62 111 LYS A O 1
ATOM 941 N N . LYS A 1 112 ? -23.928 1.343 35.243 1.00 80.44 112 LYS A N 1
ATOM 942 C CA . LYS A 1 112 ? -24.981 0.416 35.711 1.00 80.44 112 LYS A CA 1
ATOM 943 C C . LYS A 1 112 ? -24.618 -0.323 37.008 1.00 80.44 112 LYS A C 1
ATOM 945 O O . LYS A 1 112 ? -25.501 -0.571 37.817 1.00 80.44 112 LYS A O 1
ATOM 950 N N . LYS A 1 113 ? -23.340 -0.671 37.218 1.00 77.25 113 LYS A N 1
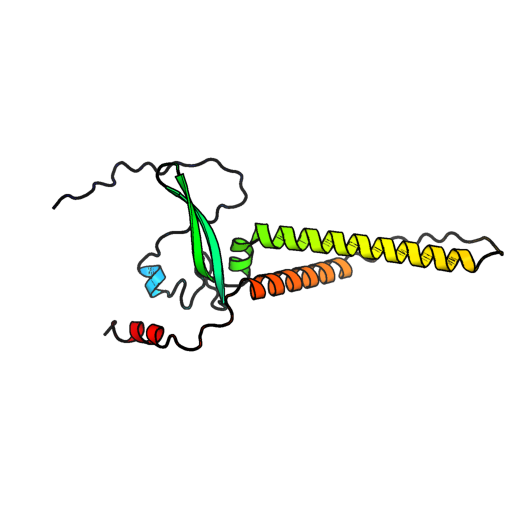ATOM 951 C CA . LYS A 1 113 ? -22.881 -1.308 38.467 1.00 77.25 113 LYS A CA 1
ATOM 952 C C . LYS A 1 113 ? -22.873 -0.338 39.657 1.00 77.25 113 LYS A C 1
ATOM 954 O O . LYS A 1 113 ? -23.231 -0.752 40.750 1.00 77.25 113 LYS A O 1
ATOM 959 N N . LYS A 1 114 ? -22.510 0.936 39.448 1.00 68.38 114 LYS A N 1
ATOM 960 C CA . LYS A 1 114 ? -22.547 1.968 40.504 1.00 68.38 114 LYS A CA 1
ATOM 961 C C . LYS A 1 114 ? -23.978 2.348 40.911 1.00 68.38 114 LYS A C 1
ATOM 963 O O . LYS A 1 114 ? -24.244 2.482 42.096 1.00 68.38 114 LYS A O 1
ATOM 968 N N . GLY A 1 115 ? -24.916 2.411 39.961 1.00 59.88 115 GLY A N 1
ATOM 969 C CA . GLY A 1 115 ? -26.329 2.712 40.246 1.00 59.88 115 GLY A CA 1
ATOM 970 C C . GLY A 1 115 ? -27.080 1.651 41.067 1.00 59.88 115 GLY A C 1
ATOM 971 O O . GLY A 1 115 ? -28.169 1.929 41.542 1.00 59.88 115 GLY A O 1
ATOM 972 N N . LYS A 1 116 ? -26.512 0.450 41.260 1.00 57.31 116 LYS A N 1
ATOM 973 C CA . LYS A 1 116 ? -27.065 -0.577 42.161 1.00 57.31 116 LYS A CA 1
ATOM 974 C C . LYS A 1 116 ? -26.536 -0.493 43.600 1.00 57.31 116 LYS A C 1
ATOM 976 O O . LYS A 1 116 ? -27.030 -1.240 44.433 1.00 57.31 116 LYS A O 1
ATOM 981 N N . LYS A 1 117 ? -25.530 0.347 43.888 1.00 52.09 117 LYS A N 1
ATOM 982 C CA . LYS A 1 117 ? -24.832 0.340 45.188 1.00 52.09 117 LYS A CA 1
ATOM 983 C C . LYS A 1 117 ? -25.086 1.569 46.071 1.00 52.09 117 LYS A C 1
ATOM 985 O O . LYS A 1 117 ? -24.805 1.482 47.254 1.00 52.09 117 LYS A O 1
ATOM 990 N N . ASN A 1 118 ? -25.675 2.653 45.554 1.00 47.09 118 ASN A N 1
ATOM 991 C CA . ASN A 1 118 ? -25.882 3.876 46.338 1.00 47.09 118 ASN A CA 1
ATOM 992 C C . ASN A 1 118 ? -27.364 4.276 46.378 1.00 47.09 118 ASN A C 1
ATOM 994 O O . ASN A 1 118 ? -27.851 5.006 45.517 1.00 47.09 118 ASN A O 1
ATOM 998 N N . LYS A 1 119 ? -28.047 3.795 47.421 1.00 47.75 119 LYS A N 1
ATOM 999 C CA . LYS A 1 119 ? -29.135 4.494 48.114 1.00 47.75 119 LYS A CA 1
ATOM 1000 C C . LYS A 1 119 ? -28.572 4.985 49.458 1.00 47.75 119 LYS A C 1
ATOM 1002 O O . LYS A 1 119 ? -29.038 4.560 50.500 1.00 47.75 119 LYS A O 1
ATOM 1007 N N . SER A 1 120 ? -27.507 5.782 49.408 1.00 49.41 120 SER A N 1
ATOM 1008 C CA . SER A 1 120 ? -27.064 6.678 50.484 1.00 49.41 120 SER A CA 1
ATOM 1009 C C . SER A 1 120 ? -25.851 7.496 50.027 1.00 49.41 120 SER A C 1
ATOM 1011 O O . SER A 1 120 ? -24.950 6.995 49.354 1.00 49.41 120 SER A O 1
ATOM 1013 N N . ASP A 1 121 ? -25.939 8.770 50.386 1.00 44.09 121 ASP A N 1
ATOM 1014 C CA . ASP A 1 121 ? -24.950 9.837 50.487 1.00 44.09 121 ASP A CA 1
ATOM 1015 C C . ASP A 1 121 ? -24.171 10.363 49.274 1.00 44.09 121 ASP A C 1
ATOM 1017 O O . ASP A 1 121 ? -23.344 9.723 48.620 1.00 44.09 121 ASP A O 1
ATOM 1021 N N . LEU A 1 122 ? -24.482 11.640 49.047 1.00 50.72 122 LEU A N 1
ATOM 1022 C CA . LEU A 1 122 ? -23.800 12.647 48.263 1.00 50.72 122 LEU A CA 1
ATOM 1023 C C . LEU A 1 122 ? -22.499 13.039 48.969 1.00 50.72 122 LEU A C 1
ATOM 1025 O O . LEU A 1 122 ? -22.504 13.271 50.173 1.00 50.72 122 LEU A O 1
ATOM 1029 N N . THR A 1 123 ? -21.415 13.193 48.210 1.00 45.03 123 THR A N 1
ATOM 1030 C CA . THR A 1 123 ? -20.610 14.429 48.098 1.00 45.03 123 THR A CA 1
ATOM 1031 C C . THR A 1 123 ? -19.224 14.146 47.513 1.00 45.03 123 THR A C 1
ATOM 1033 O O . THR A 1 123 ? -18.685 13.046 47.618 1.00 45.03 123 THR A O 1
ATOM 1036 N N . SER A 1 124 ? -18.663 15.217 46.947 1.00 38.91 124 SER A N 1
ATOM 1037 C CA . SER A 1 124 ? -17.268 15.486 46.570 1.00 38.91 124 SER A CA 1
ATOM 1038 C C . SER A 1 124 ? -16.912 15.342 45.084 1.00 38.91 124 SER A C 1
ATOM 1040 O O . SER A 1 124 ? -16.463 14.315 44.574 1.00 38.91 124 SER A O 1
ATOM 1042 N N . GLU A 1 125 ? -17.118 16.476 44.412 1.00 54.81 125 GLU A N 1
ATOM 1043 C CA . GLU A 1 125 ? -16.387 16.941 43.238 1.00 54.81 125 GLU A CA 1
ATOM 1044 C C . GLU A 1 125 ? -14.875 16.882 43.508 1.00 54.81 125 GLU A C 1
ATOM 1046 O O . GLU A 1 125 ? -14.391 17.354 44.535 1.00 54.81 125 GLU A O 1
ATOM 1051 N N . SER A 1 126 ? -14.120 16.295 42.583 1.00 39.22 126 SER A N 1
ATOM 1052 C CA . SER A 1 126 ? -12.672 16.488 42.496 1.00 39.22 126 SER A CA 1
ATOM 1053 C C . SER A 1 126 ? -12.255 16.405 41.033 1.00 39.22 126 SER A C 1
ATOM 1055 O O . SER A 1 126 ? -12.048 15.333 40.456 1.00 39.22 126 SER A O 1
ATOM 1057 N N . ASP A 1 127 ? -12.175 17.585 40.428 1.00 47.94 127 ASP A N 1
ATOM 1058 C CA . ASP A 1 127 ? -11.461 17.827 39.186 1.00 47.94 127 ASP A CA 1
ATOM 1059 C C . ASP A 1 127 ? -9.976 17.503 39.386 1.00 47.94 127 ASP A C 1
ATOM 1061 O O . ASP A 1 127 ? -9.277 18.159 40.155 1.00 47.94 127 ASP A O 1
ATOM 1065 N N . LEU A 1 128 ? -9.469 16.505 38.658 1.00 39.47 128 LEU A N 1
ATOM 1066 C CA . LEU A 1 128 ? -8.033 16.357 38.428 1.00 39.47 128 LEU A CA 1
ATOM 1067 C C . LEU A 1 128 ? -7.747 16.471 36.933 1.00 39.47 128 LEU A C 1
ATOM 1069 O O . LEU A 1 128 ? -7.892 15.525 36.153 1.00 39.47 128 LEU A O 1
ATOM 1073 N N . SER A 1 129 ? -7.324 17.674 36.557 1.00 49.00 129 SER A N 1
ATOM 1074 C CA . SER A 1 129 ? -6.778 17.999 35.250 1.00 49.00 129 SER A CA 1
ATOM 1075 C C . SER A 1 129 ? -5.288 17.648 35.160 1.00 49.00 129 SER A C 1
ATOM 1077 O O . SER A 1 129 ? -4.487 17.995 36.018 1.00 49.00 129 SER A O 1
ATOM 1079 N N . SER A 1 130 ? -4.953 17.023 34.029 1.00 50.78 130 SER A N 1
ATOM 1080 C CA . SER A 1 130 ? -3.731 17.199 33.229 1.00 50.78 130 SER A CA 1
ATOM 1081 C C . SER A 1 130 ? -2.348 16.963 33.858 1.00 50.78 130 SER A C 1
ATOM 1083 O O . SER A 1 130 ? -1.681 17.898 34.283 1.00 50.78 130 SER A O 1
ATOM 1085 N N . SER A 1 131 ? -1.821 15.744 33.681 1.00 44.38 131 SER A N 1
ATOM 1086 C CA . SER A 1 131 ? -0.375 15.544 33.424 1.00 44.38 131 SER A CA 1
ATOM 1087 C C . SER A 1 131 ? -0.038 14.349 32.494 1.00 44.38 131 SER A C 1
ATOM 1089 O O . SER A 1 131 ? 1.116 14.004 32.268 1.00 44.38 131 SER A O 1
ATOM 1091 N N . TYR A 1 132 ? -1.031 13.717 31.855 1.00 42.72 132 TYR A N 1
ATOM 1092 C CA . TYR A 1 132 ? -0.833 12.507 31.038 1.00 42.72 132 TYR A CA 1
ATOM 1093 C C . TYR A 1 132 ? -0.890 12.802 29.534 1.00 42.72 132 TYR A C 1
ATOM 1095 O O . TYR A 1 132 ? -1.923 12.581 28.911 1.00 42.72 132 TYR A O 1
ATOM 1103 N N . ASN A 1 133 ? 0.188 13.297 28.921 1.00 55.91 133 ASN A N 1
ATOM 1104 C CA . ASN A 1 133 ? 0.200 13.509 27.459 1.00 55.91 133 ASN A CA 1
ATOM 1105 C C . ASN A 1 133 ? 1.383 12.865 26.713 1.00 55.91 133 ASN A C 1
ATOM 1107 O O . ASN A 1 133 ? 1.261 12.568 25.521 1.00 55.91 133 ASN A O 1
ATOM 1111 N N . SER A 1 134 ? 2.506 12.581 27.378 1.00 57.16 134 SER A N 1
ATOM 1112 C CA . SER A 1 134 ? 3.719 12.106 26.690 1.00 57.16 134 SER A CA 1
ATOM 1113 C C . SER A 1 134 ? 3.745 10.587 26.454 1.00 57.16 134 SER A C 1
ATOM 1115 O O . SER A 1 134 ? 4.126 10.135 25.370 1.00 57.16 134 SER A O 1
ATOM 1117 N N . GLU A 1 135 ? 3.272 9.785 27.411 1.00 56.25 135 GLU A N 1
ATOM 1118 C CA . GLU A 1 135 ? 3.302 8.314 27.329 1.00 56.25 135 GLU A CA 1
ATOM 1119 C C . GLU A 1 135 ? 2.201 7.734 26.425 1.00 56.25 135 GLU A C 1
ATOM 1121 O O . GLU A 1 135 ? 2.456 6.834 25.622 1.00 56.25 135 GLU A O 1
ATOM 1126 N N . ASP A 1 136 ? 0.997 8.313 26.448 1.00 60.66 136 ASP A N 1
ATOM 1127 C CA . ASP A 1 136 ? -0.138 7.849 25.630 1.00 60.66 136 ASP A CA 1
ATOM 1128 C C . ASP A 1 136 ? 0.167 7.982 24.118 1.00 60.66 136 ASP A C 1
ATOM 1130 O O . ASP A 1 136 ? -0.176 7.135 23.280 1.00 60.66 136 ASP A O 1
ATOM 1134 N N . ARG A 1 137 ? 0.938 9.012 23.740 1.00 63.88 137 ARG A N 1
ATOM 1135 C CA . ARG A 1 137 ? 1.346 9.241 22.347 1.00 63.88 137 ARG A CA 1
ATOM 1136 C C . ARG A 1 137 ? 2.339 8.188 21.845 1.00 63.88 137 ARG A C 1
ATOM 1138 O O . ARG A 1 137 ? 2.265 7.802 20.671 1.00 63.88 137 ARG A O 1
ATOM 1145 N N . SER A 1 138 ? 3.256 7.716 22.693 1.00 73.12 138 SER A N 1
ATOM 1146 C CA . SER A 1 138 ? 4.246 6.691 22.329 1.00 73.12 138 SER A CA 1
ATOM 1147 C C . SER A 1 138 ? 3.594 5.305 22.215 1.00 73.12 138 SER A C 1
ATOM 1149 O O . SER A 1 138 ? 3.830 4.583 21.237 1.00 73.12 138 SER A O 1
ATOM 1151 N N . GLN A 1 139 ? 2.669 4.990 23.125 1.00 75.94 139 GLN A N 1
ATOM 1152 C CA . GLN A 1 139 ? 1.886 3.757 23.110 1.00 75.94 139 GLN A CA 1
ATOM 1153 C C . GLN A 1 139 ? 0.983 3.677 21.870 1.00 75.94 139 GLN A C 1
ATOM 1155 O O . GLN A 1 139 ? 0.967 2.660 21.170 1.00 75.94 139 GLN A O 1
ATOM 1160 N N . SER A 1 140 ? 0.326 4.784 21.508 1.00 80.06 140 SER A N 1
ATOM 1161 C CA . SER A 1 140 ? -0.496 4.893 20.294 1.00 80.06 140 SER A CA 1
ATOM 1162 C C . SER A 1 140 ? 0.301 4.662 19.001 1.00 80.06 140 SER A C 1
ATOM 1164 O O . SER A 1 140 ? -0.189 4.012 18.070 1.00 80.06 140 SER A O 1
ATOM 1166 N N . LYS A 1 141 ? 1.552 5.145 18.925 1.00 84.31 141 LYS A N 1
ATOM 1167 C CA . LYS A 1 141 ? 2.439 4.914 17.768 1.00 84.31 141 LYS A CA 1
ATOM 1168 C C . LYS A 1 141 ? 2.828 3.441 17.627 1.00 84.31 141 LYS A C 1
ATOM 1170 O O . LYS A 1 141 ? 2.662 2.887 16.539 1.00 84.31 141 LYS A O 1
ATOM 1175 N N . ARG A 1 142 ? 3.295 2.804 18.710 1.00 87.12 142 ARG A N 1
ATOM 1176 C CA . ARG A 1 142 ? 3.663 1.373 18.715 1.00 87.12 142 ARG A CA 1
ATOM 1177 C C . ARG A 1 142 ? 2.482 0.499 18.307 1.00 87.12 142 ARG A C 1
ATOM 1179 O O . ARG A 1 142 ? 2.621 -0.401 17.481 1.00 87.12 142 ARG A O 1
ATOM 1186 N N . GLU A 1 143 ? 1.298 0.819 18.819 1.00 87.12 143 GLU A N 1
ATOM 1187 C CA . GLU A 1 143 ? 0.095 0.062 18.503 1.00 87.12 143 GLU A CA 1
ATOM 1188 C C . GLU A 1 143 ? -0.304 0.193 17.024 1.00 87.12 143 GLU A C 1
ATOM 1190 O O . GLU A 1 143 ? -0.649 -0.797 16.375 1.00 87.12 143 GLU A O 1
ATOM 1195 N N . LYS A 1 144 ? -0.219 1.402 16.450 1.00 86.81 144 LYS A N 1
ATOM 1196 C CA . LYS A 1 144 ? -0.430 1.606 15.007 1.00 86.81 144 LYS A CA 1
ATOM 1197 C C . LYS A 1 144 ? 0.561 0.788 14.183 1.00 86.81 144 LYS A C 1
ATOM 1199 O O . LYS A 1 144 ? 0.134 0.115 13.246 1.00 86.81 144 LYS A O 1
ATOM 1204 N N . LEU A 1 145 ? 1.842 0.809 14.553 1.00 89.62 145 LEU A N 1
ATOM 1205 C CA . LEU A 1 145 ? 2.898 0.065 13.866 1.00 89.62 145 LEU A CA 1
ATOM 1206 C C . LEU A 1 145 ? 2.616 -1.446 13.862 1.00 89.62 145 LEU A C 1
ATOM 1208 O O . LEU A 1 145 ? 2.691 -2.080 12.811 1.00 89.62 145 LEU A O 1
ATOM 1212 N N . TYR A 1 146 ? 2.176 -2.001 14.996 1.00 91.88 146 TYR A N 1
ATOM 1213 C CA . TYR A 1 146 ? 1.754 -3.402 15.103 1.00 91.88 146 TYR A CA 1
ATOM 1214 C C . TYR A 1 146 ? 0.640 -3.756 14.105 1.00 91.88 146 TYR A C 1
ATOM 1216 O O . TYR A 1 146 ? 0.727 -4.750 13.381 1.00 91.88 146 TYR A O 1
ATOM 1224 N N . TYR A 1 147 ? -0.409 -2.931 14.019 1.00 88.88 147 TYR A N 1
ATOM 1225 C CA . TYR A 1 147 ? -1.515 -3.182 13.092 1.00 88.88 147 TYR A CA 1
ATOM 1226 C C . TYR A 1 147 ? -1.112 -3.051 11.624 1.00 88.88 147 TYR A C 1
ATOM 1228 O O . TYR A 1 147 ? -1.646 -3.787 10.792 1.00 88.88 147 TYR A O 1
ATOM 1236 N N . VAL A 1 148 ? -0.202 -2.126 11.311 1.00 90.31 148 VAL A N 1
ATOM 1237 C CA . VAL A 1 148 ? 0.371 -1.984 9.969 1.00 90.31 148 VAL A CA 1
ATOM 1238 C C . VAL A 1 148 ? 1.147 -3.244 9.604 1.00 90.31 148 VAL A C 1
ATOM 1240 O O . VAL A 1 148 ? 0.817 -3.866 8.595 1.00 90.31 148 VAL A O 1
ATOM 1243 N N . LYS A 1 149 ? 2.089 -3.670 10.455 1.00 90.94 149 LYS A N 1
ATOM 1244 C CA . LYS A 1 149 ? 2.905 -4.873 10.244 1.00 90.94 149 LYS A CA 1
ATOM 1245 C C . LYS A 1 149 ? 2.030 -6.108 10.030 1.00 90.94 149 LYS A C 1
ATOM 1247 O O . LYS A 1 149 ? 2.108 -6.740 8.983 1.00 90.94 149 LYS A O 1
ATOM 1252 N N . LYS A 1 150 ? 1.069 -6.350 10.928 1.00 89.25 150 LYS A N 1
ATOM 1253 C CA . LYS A 1 150 ? 0.111 -7.464 10.819 1.00 89.25 150 LYS A CA 1
ATOM 1254 C C . LYS A 1 150 ? -0.732 -7.418 9.542 1.00 89.25 150 LYS A C 1
ATOM 1256 O O . LYS A 1 150 ? -1.150 -8.455 9.030 1.00 89.25 150 LYS A O 1
ATOM 1261 N N . LYS A 1 151 ? -1.072 -6.222 9.047 1.00 89.31 151 LYS A N 1
ATOM 1262 C CA . LYS A 1 151 ? -1.844 -6.080 7.806 1.00 89.31 151 LYS A CA 1
ATOM 1263 C C . LYS A 1 151 ? -0.972 -6.339 6.580 1.00 89.31 151 LYS A C 1
ATOM 1265 O O . LYS A 1 151 ? -1.467 -6.967 5.651 1.00 89.31 151 LYS A O 1
ATOM 1270 N N . LEU A 1 152 ? 0.279 -5.887 6.599 1.00 90.00 152 LEU A N 1
ATOM 1271 C CA . LEU A 1 152 ? 1.260 -6.137 5.545 1.00 90.00 152 LEU A CA 1
ATOM 1272 C C . LEU A 1 152 ? 1.651 -7.610 5.472 1.00 90.00 152 LEU A C 1
ATOM 1274 O O . LEU A 1 152 ? 1.656 -8.154 4.381 1.00 90.00 152 LEU A O 1
ATOM 1278 N N . GLU A 1 153 ? 1.859 -8.288 6.598 1.00 89.25 153 GLU A N 1
ATOM 1279 C CA . GLU A 1 153 ? 2.137 -9.733 6.638 1.00 89.25 153 GLU A CA 1
ATOM 1280 C C . GLU A 1 153 ? 1.029 -10.572 5.991 1.00 89.25 153 GLU A C 1
ATOM 1282 O O . GLU A 1 153 ? 1.311 -11.593 5.382 1.00 89.25 153 GLU A O 1
ATOM 1287 N N . LYS A 1 154 ? -0.231 -10.129 6.087 1.00 87.12 154 LYS A N 1
ATOM 1288 C CA . LYS A 1 154 ? -1.371 -10.784 5.424 1.00 87.12 154 LYS A CA 1
ATOM 1289 C C . LYS A 1 154 ? -1.467 -10.505 3.925 1.00 87.12 154 LYS A C 1
ATOM 1291 O O . LYS A 1 154 ? -2.205 -11.201 3.243 1.00 87.12 154 LYS A O 1
ATOM 1296 N N . ILE A 1 155 ? -0.853 -9.420 3.458 1.0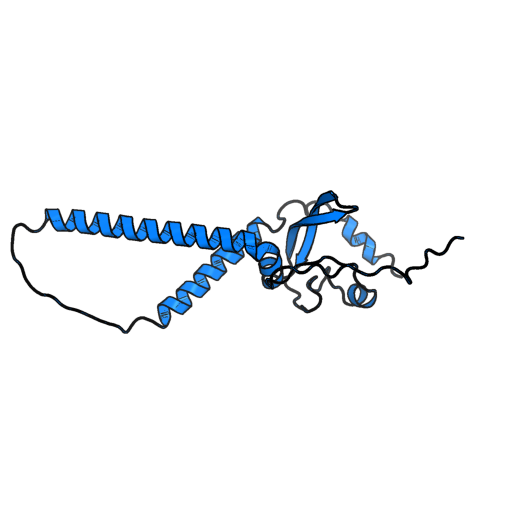0 85.81 155 ILE A N 1
ATOM 1297 C CA . ILE A 1 155 ? -0.805 -9.040 2.036 1.00 85.81 155 ILE A CA 1
ATOM 1298 C C . ILE A 1 155 ? 0.449 -9.625 1.379 1.00 85.81 155 ILE A C 1
ATOM 1300 O O . ILE A 1 155 ? 0.451 -9.899 0.185 1.00 85.81 155 ILE A O 1
ATOM 1304 N N . SER A 1 156 ? 1.516 -9.796 2.159 1.00 86.62 156 SER A N 1
ATOM 1305 C CA . SER A 1 156 ? 2.710 -10.519 1.752 1.00 86.62 156 SER A CA 1
ATOM 1306 C C . SER A 1 156 ? 2.310 -11.919 1.320 1.00 86.62 156 SER A C 1
ATOM 1308 O O . SER A 1 156 ? 1.549 -12.597 2.014 1.00 86.62 156 SER A O 1
ATOM 1310 N N . ILE A 1 157 ? 2.853 -12.360 0.194 1.00 83.25 157 ILE A N 1
ATOM 1311 C CA . ILE A 1 157 ? 2.685 -13.740 -0.240 1.00 83.25 157 ILE A CA 1
ATOM 1312 C C . ILE A 1 157 ? 3.427 -14.611 0.784 1.00 83.25 157 ILE A C 1
ATOM 1314 O O . ILE A 1 157 ? 4.623 -14.431 1.001 1.00 83.25 157 ILE A O 1
ATOM 1318 N N . LYS A 1 158 ? 2.712 -15.515 1.458 1.00 61.88 158 LYS A N 1
ATOM 1319 C CA . LYS A 1 158 ? 3.289 -16.614 2.244 1.00 61.88 158 LYS A CA 1
ATOM 1320 C C . LYS A 1 158 ? 2.562 -17.904 1.856 1.00 61.88 158 LYS A C 1
ATOM 1322 O O . LYS A 1 158 ? 1.352 -17.977 2.056 1.00 61.88 158 LYS A O 1
ATOM 1327 N N . LYS A 1 159 ? 3.337 -18.888 1.367 1.00 45.84 159 LYS A N 1
ATOM 1328 C CA . LYS A 1 159 ? 2.999 -20.276 0.950 1.00 45.84 159 LYS A CA 1
ATOM 1329 C C . LYS A 1 159 ? 2.793 -20.576 -0.548 1.00 45.84 159 LYS A C 1
ATOM 1331 O O . LYS A 1 159 ? 1.727 -21.039 -0.931 1.00 45.84 159 LYS A O 1
ATOM 1336 N N . LYS A 1 160 ? 3.845 -20.416 -1.356 1.00 42.28 160 LYS A N 1
ATOM 1337 C CA . LYS A 1 160 ? 4.242 -21.372 -2.420 1.00 42.28 160 LYS A CA 1
ATOM 1338 C C . LYS A 1 160 ? 5.660 -21.019 -2.900 1.00 42.28 160 LYS A C 1
ATOM 1340 O O . LYS A 1 160 ? 5.875 -20.606 -4.027 1.00 42.28 160 LYS A O 1
ATOM 1345 N N . GLU A 1 161 ? 6.601 -21.083 -1.964 1.00 44.97 161 GLU A N 1
ATOM 1346 C CA . GLU A 1 161 ? 8.036 -21.248 -2.251 1.00 44.97 161 GLU A CA 1
ATOM 1347 C C . GLU A 1 161 ? 8.457 -22.651 -1.768 1.00 44.97 161 GLU A C 1
ATOM 1349 O O . GLU A 1 161 ? 9.541 -22.849 -1.245 1.00 44.97 161 GLU A O 1
ATOM 1354 N N . GLU A 1 162 ? 7.556 -23.631 -1.880 1.00 43.53 162 GLU A N 1
ATOM 1355 C CA . GLU A 1 162 ? 7.977 -25.014 -2.092 1.00 43.53 162 GLU A CA 1
ATOM 1356 C C . GLU A 1 162 ? 7.943 -25.182 -3.612 1.00 43.53 162 GLU A C 1
ATOM 1358 O O . GLU A 1 162 ? 6.876 -25.048 -4.214 1.00 43.53 162 GLU A O 1
ATOM 1363 N N . MET A 1 163 ? 9.119 -25.390 -4.203 1.00 39.28 163 MET A N 1
ATOM 1364 C CA . MET A 1 163 ? 9.380 -25.581 -5.635 1.00 39.28 163 MET A CA 1
ATOM 1365 C C . MET A 1 163 ? 9.251 -24.324 -6.507 1.00 39.28 163 MET A C 1
ATOM 1367 O O . MET A 1 163 ? 8.291 -24.142 -7.247 1.00 39.28 163 MET A O 1
ATOM 1371 N N . ASN A 1 164 ? 10.264 -23.462 -6.453 1.00 39.12 164 ASN A N 1
ATOM 1372 C CA . ASN A 1 164 ? 10.706 -22.757 -7.657 1.00 39.12 164 ASN A CA 1
ATOM 1373 C C . ASN A 1 164 ? 12.239 -22.687 -7.609 1.00 39.12 164 ASN A C 1
ATOM 1375 O O . ASN A 1 164 ? 12.834 -21.625 -7.420 1.00 39.12 164 ASN A O 1
ATOM 1379 N N . GLU A 1 165 ? 12.863 -23.864 -7.731 1.00 42.91 165 GLU A N 1
ATOM 1380 C CA . GLU A 1 165 ? 14.298 -24.002 -8.025 1.00 42.91 165 GLU A CA 1
ATOM 1381 C C . GLU A 1 165 ? 14.675 -23.272 -9.334 1.00 42.91 165 GLU A C 1
ATOM 1383 O O . GLU A 1 165 ? 15.828 -22.919 -9.541 1.00 42.91 165 GLU A O 1
ATOM 1388 N N . ASP A 1 166 ? 13.694 -22.878 -10.148 1.00 50.56 166 ASP A N 1
ATOM 1389 C CA . ASP A 1 166 ? 13.872 -22.145 -11.405 1.00 50.56 166 ASP A CA 1
ATOM 1390 C C . ASP A 1 166 ? 14.426 -20.711 -11.255 1.00 50.56 166 ASP A C 1
ATOM 1392 O O . ASP A 1 166 ? 14.852 -20.108 -12.239 1.00 50.56 166 ASP A O 1
ATOM 1396 N N . ASN A 1 167 ? 14.461 -20.136 -10.043 1.00 45.38 167 ASN A N 1
ATOM 1397 C CA . ASN A 1 167 ? 15.128 -18.843 -9.799 1.00 45.38 167 ASN A CA 1
ATOM 1398 C C . ASN A 1 167 ? 16.634 -18.968 -9.503 1.00 45.38 167 ASN A C 1
ATOM 1400 O O . ASN A 1 167 ? 17.300 -17.940 -9.368 1.00 45.38 167 ASN A O 1
ATOM 1404 N N . LEU A 1 168 ? 17.178 -20.188 -9.422 1.00 47.41 168 LEU A N 1
ATOM 1405 C CA . LEU A 1 168 ? 18.628 -20.419 -9.421 1.00 47.41 168 LEU A CA 1
ATOM 1406 C C . LEU A 1 168 ? 19.215 -20.359 -10.840 1.00 47.41 168 LEU A C 1
ATOM 1408 O O . LEU A 1 168 ? 20.393 -20.064 -10.996 1.00 47.41 168 LEU A O 1
ATOM 1412 N N . PHE A 1 169 ? 18.393 -20.525 -11.881 1.00 43.97 169 PHE A N 1
ATOM 1413 C CA . PHE A 1 169 ? 18.869 -20.647 -13.264 1.00 43.97 169 PHE A CA 1
ATOM 1414 C C . PHE A 1 169 ? 19.303 -19.322 -13.920 1.00 43.97 169 PHE A C 1
ATOM 1416 O O . PHE A 1 169 ? 19.939 -19.322 -14.969 1.00 43.97 169 PHE A O 1
ATOM 1423 N N . PHE A 1 170 ? 18.992 -18.167 -13.317 1.00 44.00 170 PHE A N 1
ATOM 1424 C CA . PHE A 1 170 ? 19.437 -16.864 -13.838 1.00 44.00 170 PHE A CA 1
ATOM 1425 C C . PHE A 1 170 ? 20.859 -16.479 -13.403 1.00 44.00 170 PHE A C 1
ATOM 1427 O O . PHE A 1 170 ? 21.396 -15.501 -13.921 1.00 44.00 170 PHE A O 1
ATOM 1434 N N . HIS A 1 171 ? 21.466 -17.218 -12.467 1.00 48.81 171 HIS A N 1
ATOM 1435 C CA . HIS A 1 171 ? 22.846 -16.977 -12.039 1.00 48.81 171 HIS A CA 1
ATOM 1436 C C . HIS A 1 171 ? 23.894 -17.623 -12.963 1.00 48.81 171 HIS A C 1
ATOM 1438 O O . HIS A 1 171 ? 25.032 -17.159 -12.964 1.00 48.81 171 HIS A O 1
ATOM 1444 N N . ASP A 1 172 ? 23.496 -18.587 -13.802 1.00 43.88 172 ASP A N 1
ATOM 1445 C CA . ASP A 1 172 ? 24.400 -19.347 -14.684 1.00 43.88 172 ASP A CA 1
ATOM 1446 C C . ASP A 1 172 ? 24.425 -18.854 -16.145 1.00 43.88 172 ASP A C 1
ATOM 1448 O O . ASP A 1 172 ? 25.142 -19.402 -16.972 1.00 43.88 172 ASP A O 1
ATOM 1452 N N . LEU A 1 173 ? 23.674 -17.799 -16.485 1.00 51.91 173 LEU A N 1
ATOM 1453 C CA . LEU A 1 173 ? 23.637 -17.216 -17.841 1.00 51.91 173 LEU A CA 1
ATOM 1454 C C . LEU A 1 173 ? 24.388 -15.879 -17.958 1.00 51.91 173 LEU A C 1
ATOM 1456 O O . LEU A 1 173 ? 24.152 -15.107 -18.886 1.00 51.91 173 LEU A O 1
ATOM 1460 N N . LEU A 1 174 ? 25.275 -15.585 -17.006 1.00 51.59 174 LEU A N 1
ATOM 1461 C CA . LEU A 1 174 ? 26.103 -14.372 -16.997 1.00 51.59 174 LEU A CA 1
ATOM 1462 C C . LEU A 1 174 ? 27.613 -14.654 -16.897 1.00 51.59 174 LEU A C 1
ATOM 1464 O O . LEU A 1 174 ? 28.364 -13.793 -16.439 1.00 51.59 174 LEU A O 1
ATOM 1468 N N . PHE A 1 175 ? 28.053 -15.814 -17.383 1.00 43.44 175 PHE A N 1
ATOM 1469 C CA . PHE A 1 175 ? 29.449 -16.052 -17.756 1.00 43.44 175 PHE A CA 1
ATOM 1470 C C . PHE A 1 175 ? 29.554 -16.359 -19.246 1.00 43.44 175 PHE A C 1
ATOM 1472 O O . PHE A 1 175 ? 28.733 -17.166 -19.735 1.00 43.44 175 PHE A O 1
#

Sequence (175 aa):
MSYVDLSGYKIPKYKTNSFKEIGLRWRTEEEIIKGKGHVICSSKKCNNTDLNTYEFLFQYIEQGIKKETNVKVRACMDCAYKLHYRKINKYLKKKEKEKKKKKIKEKKKRKKKKGKKNKSDLTSESDLSSSYNSEDRSQSKREKLYYVKKKLEKISIKKKEEMNEDNLFFHDLLF

Foldseek 3Di:
DDDDDPPPDPPDPDDDDDLDDDDDDDDDPVCVVVQQQHQAAVDPPGGDRQWFKFWDWDWDADPNDIDIDIDITIHDLVVLCSRCVVVLVVVVVVVVVVVVVVVVVVVVVVVVVVVVPDPDDDDDDDDDDDDPDPVVVVVVVVVSVVSSVVVRVVRGDDDDPPDDPVVVVVVPPPD

InterPro domains:
  IPR019129 Folate-sensitive fragile site protein Fra10Ac1 [PF09725] (13-85)

Radius of gyration: 26.31 Å; chains: 1; bounding box: 59×44×91 Å

pLDDT: mean 74.67, std 21.67, range [32.59, 96.5]

Secondary structure (DSSP, 8-state):
------TT---------SS------PPPHHHHHTTBTTTB-SSTT------EEEEEEEEEEETTEEEEEEEEEEE-HHHHHHHTHHHHHHHHHHHHHHHHHHHHHHHHHHHHHHTTT-SS-------------HHHHHHHHHHHHHHHHHHHHTTB--S--SS-GGGSTTSSS--